Protein 5L8Z (pdb70)

Structure (mmCIF, N/CA/C/O backbone):
data_5L8Z
#
_entry.id   5L8Z
#
_cell.length_a   57.000
_cell.length_b   39.010
_cell.length_c   38.780
_cell.angle_alpha   90.000
_cell.angle_beta   108.360
_cell.angle_gamma   90.000
#
_symmetry.space_group_name_H-M   'C 1 2 1'
#
loop_
_entity.id
_entity.type
_entity.pdbx_description
1 polymer 'DNA-binding protein'
2 non-polymer 'SODIUM ION'
3 water water
#
loop_
_atom_site.group_PDB
_atom_site.id
_atom_site.type_symbol
_atom_site.label_atom_id
_atom_site.label_alt_id
_atom_site.label_comp_id
_atom_site.label_asym_id
_atom_site.label_entity_id
_atom_site.label_seq_id
_atom_site.pdbx_PDB_ins_code
_atom_site.Cartn_x
_atom_site.Cartn_y
_atom_site.Cartn_z
_atom_site.occupancy
_atom_site.B_iso_or_equiv
_atom_site.auth_seq_id
_atom_site.auth_comp_id
_atom_site.auth_asym_id
_atom_site.auth_atom_id
_atom_site.pdbx_PDB_model_num
ATOM 1 N N . GLY A 1 1 ? 15.300 1.876 8.664 1.00 21.99 -1 GLY A N 1
ATOM 2 C CA . GLY A 1 1 ? 15.434 0.488 8.114 1.00 16.08 -1 GLY A CA 1
ATOM 3 C C . GLY A 1 1 ? 14.600 0.386 6.875 1.00 13.70 -1 GLY A C 1
ATOM 4 O O . GLY A 1 1 ? 13.944 1.339 6.417 1.00 13.81 -1 GLY A O 1
ATOM 5 N N . HIS A 1 2 ? 14.694 -0.803 6.314 1.00 13.07 0 HIS A N 1
ATOM 6 C CA . HIS A 1 2 ? 14.071 -1.073 5.030 1.00 13.40 0 HIS A CA 1
ATOM 7 C C . HIS A 1 2 ? 13.546 -2.455 4.977 1.00 12.53 0 HIS A C 1
ATOM 8 O O . HIS A 1 2 ? 14.156 -3.418 5.494 1.00 15.01 0 HIS A O 1
ATOM 15 N N . MET A 1 3 ? 12.368 -2.632 4.333 1.00 11.18 1 MET A N 1
ATOM 16 C CA . MET A 1 3 ? 11.915 -3.938 4.039 1.00 10.17 1 MET A CA 1
ATOM 17 C C . MET A 1 3 ? 11.442 -3.933 2.616 1.00 11.26 1 MET A C 1
ATOM 18 O O . MET A 1 3 ? 10.676 -3.075 2.189 1.00 10.66 1 MET A O 1
ATOM 23 N N . SER A 1 4 ? 11.992 -4.828 1.795 1.00 10.57 2 SER A N 1
ATOM 24 C CA . SER A 1 4 ? 11.622 -4.937 0.400 1.00 10.66 2 SER A CA 1
ATOM 25 C C . SER A 1 4 ? 10.505 -5.977 0.180 1.00 11.80 2 SER A C 1
ATOM 26 O O . SER A 1 4 ? 10.149 -6.773 1.112 1.00 11.24 2 SER A O 1
ATOM 29 N N . LYS A 1 5 ? 9.983 -6.023 -1.056 1.00 11.78 3 LYS A N 1
ATOM 30 C CA . LYS A 1 5 ? 9.061 -7.054 -1.366 1.00 12.08 3 LYS A CA 1
ATOM 31 C C .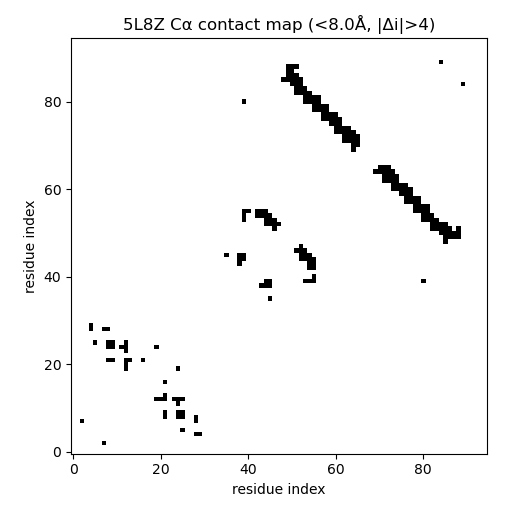 LYS A 1 5 ? 9.613 -8.448 -1.180 1.00 12.79 3 LYS A C 1
ATOM 32 O O . LYS A 1 5 ? 8.955 -9.325 -0.725 1.00 12.36 3 LYS A O 1
ATOM 38 N N . LYS A 1 6 ? 10.869 -8.614 -1.538 1.00 15.33 4 LYS A N 1
ATOM 39 C CA . LYS A 1 6 ? 11.486 -9.963 -1.415 1.00 15.42 4 LYS A CA 1
ATOM 40 C C . LYS A 1 6 ? 11.594 -10.322 0.032 1.00 13.95 4 LYS A C 1
ATOM 41 O O . LYS A 1 6 ? 11.369 -11.424 0.393 1.00 12.92 4 LYS A O 1
ATOM 47 N N . GLU A 1 7 ? 11.855 -9.348 0.863 1.00 11.73 5 GLU A N 1
ATOM 48 C CA . GLU A 1 7 ? 11.949 -9.599 2.267 1.00 12.01 5 GLU A CA 1
ATOM 49 C C . GLU A 1 7 ? 10.573 -9.914 2.858 1.00 11.63 5 GLU A C 1
ATOM 50 O O . GLU A 1 7 ? 10.450 -10.796 3.689 1.00 12.95 5 GLU A O 1
ATOM 56 N N . LEU A 1 8 ? 9.544 -9.210 2.389 1.00 11.71 6 LEU A N 1
ATOM 57 C CA . LEU A 1 8 ? 8.199 -9.529 2.780 1.00 10.88 6 LEU A CA 1
ATOM 58 C C . LEU A 1 8 ? 7.864 -10.942 2.361 1.00 11.62 6 LEU A C 1
ATOM 59 O O . LEU A 1 8 ? 7.292 -11.701 3.127 1.00 11.27 6 LEU A O 1
ATOM 64 N N . ALA A 1 9 ? 8.108 -11.286 1.100 1.00 10.78 7 ALA A N 1
ATOM 65 C CA . ALA A 1 9 ? 7.780 -12.599 0.648 1.00 12.25 7 ALA A CA 1
ATOM 66 C C . ALA A 1 9 ? 8.534 -13.679 1.464 1.00 12.06 7 ALA A C 1
ATOM 67 O O . ALA A 1 9 ? 7.967 -14.701 1.748 1.00 12.63 7 ALA A O 1
ATOM 69 N N . ALA A 1 10 ? 9.811 -13.361 1.774 1.00 12.10 8 ALA A N 1
ATOM 70 C CA . ALA A 1 10 ? 10.586 -14.306 2.601 1.00 12.68 8 ALA A CA 1
ATOM 71 C C . ALA A 1 10 ? 9.947 -14.464 3.957 1.00 11.78 8 ALA A C 1
ATOM 72 O O . ALA A 1 10 ? 9.938 -15.576 4.454 1.00 12.07 8 ALA A O 1
ATOM 74 N N . GLN A 1 11 ? 9.400 -13.414 4.547 1.00 11.87 9 GLN A N 1
ATOM 75 C CA . GLN A 1 11 ? 8.749 -13.568 5.823 1.00 13.14 9 GLN A CA 1
ATOM 76 C C . GLN A 1 11 ? 7.489 -14.384 5.733 1.00 11.26 9 GLN A C 1
ATOM 77 O O . GLN A 1 11 ? 7.218 -15.304 6.537 1.00 12.12 9 GLN A O 1
ATOM 83 N N . ILE A 1 12 ? 6.733 -14.170 4.679 1.00 10.93 10 ILE A N 1
ATOM 84 C CA . ILE A 1 12 ? 5.579 -15.007 4.423 1.00 10.78 10 ILE A CA 1
ATOM 85 C C . ILE A 1 12 ? 5.996 -16.484 4.325 1.00 11.13 10 ILE A C 1
ATOM 86 O O . ILE A 1 12 ? 5.408 -17.324 4.902 1.00 11.37 10 ILE A O 1
ATOM 91 N N . ALA A 1 13 ? 7.068 -16.733 3.565 1.00 11.46 11 ALA A N 1
ATOM 92 C CA . ALA A 1 13 ? 7.476 -18.100 3.349 1.00 11.70 11 ALA A CA 1
ATOM 93 C C . ALA A 1 13 ? 7.895 -18.667 4.689 1.00 12.56 11 ALA A C 1
ATOM 94 O O . ALA A 1 13 ? 7.552 -19.809 4.973 1.00 13.17 11 ALA A O 1
ATOM 96 N N . GLU A 1 14 ? 8.581 -17.882 5.499 1.00 11.57 12 GLU A N 1
ATOM 97 C CA . GLU A 1 14 ? 9.073 -18.416 6.777 1.00 12.03 12 GLU A CA 1
ATOM 98 C C . GLU A 1 14 ? 7.923 -18.680 7.753 1.00 12.13 12 GLU A C 1
ATOM 99 O O . GLU A 1 14 ? 7.982 -19.574 8.547 1.00 11.97 12 GLU A O 1
ATOM 105 N N . LYS A 1 15 ? 6.920 -17.848 7.734 1.00 11.49 13 LYS A N 1
ATOM 106 C CA . LYS A 1 15 ? 5.861 -17.969 8.686 1.00 12.44 13 LYS A CA 1
ATOM 107 C C . LYS A 1 15 ? 4.718 -18.798 8.231 1.00 11.50 13 LYS A C 1
ATOM 108 O O . LYS A 1 15 ? 3.798 -19.068 9.000 1.00 12.58 13 LYS A O 1
ATOM 114 N N . PHE A 1 16 ? 4.720 -19.231 6.974 1.00 10.98 14 PHE A N 1
ATOM 115 C CA . PHE A 1 16 ? 3.656 -20.058 6.500 1.00 11.74 14 PHE A CA 1
ATOM 116 C C . PHE A 1 16 ? 4.250 -21.225 5.745 1.00 11.41 14 PHE A C 1
ATOM 117 O O . PHE A 1 16 ? 3.729 -21.609 4.692 1.00 11.23 14 PHE A O 1
ATOM 125 N N . THR A 1 17 ? 5.291 -21.827 6.301 1.00 11.44 15 THR A N 1
ATOM 126 C CA . THR A 1 17 ? 5.911 -22.935 5.590 1.00 11.18 15 THR A CA 1
ATOM 127 C C . THR A 1 17 ? 4.964 -24.107 5.505 1.00 10.86 15 THR A C 1
ATOM 128 O O . THR A 1 17 ? 5.112 -24.898 4.557 1.00 13.19 15 THR A O 1
ATOM 132 N N . ASP A 1 18 ? 3.921 -24.208 6.327 1.00 10.95 16 ASP A N 1
ATOM 133 C CA . ASP A 1 18 ? 2.989 -25.309 6.195 1.00 12.26 16 ASP A CA 1
ATOM 134 C C . ASP A 1 18 ? 2.072 -25.053 5.009 1.00 12.40 16 ASP A C 1
ATOM 135 O O . ASP A 1 18 ? 1.417 -25.957 4.554 1.00 14.69 16 ASP A O 1
ATOM 140 N N . VAL A 1 19 ? 2.003 -23.800 4.559 1.00 12.00 17 VAL A N 1
ATOM 141 C CA . VAL A 1 19 ? 1.041 -23.436 3.527 1.00 13.64 17 VAL A CA 1
ATOM 142 C C . VAL A 1 19 ? 1.725 -23.427 2.206 1.00 13.09 17 VAL A C 1
ATOM 143 O O . VAL A 1 19 ? 1.127 -23.984 1.254 1.00 14.04 17 VAL A O 1
ATOM 147 N N . LEU A 1 20 ? 2.894 -22.841 2.060 1.00 12.60 18 LEU A N 1
ATOM 148 C CA . LEU A 1 20 ? 3.432 -22.653 0.758 1.00 12.60 18 LEU A CA 1
ATOM 149 C C . LEU A 1 20 ? 4.895 -22.546 0.751 1.00 12.98 18 LEU A C 1
ATOM 150 O O . LEU A 1 20 ? 5.555 -22.304 1.793 1.00 14.61 18 LEU A O 1
ATOM 155 N N . SER A 1 21 ? 5.506 -22.820 -0.380 1.00 12.96 19 SER A N 1
ATOM 156 C CA . SER A 1 21 ? 6.913 -22.721 -0.562 1.00 11.93 19 SER A CA 1
ATOM 157 C C . SER A 1 21 ? 7.429 -21.308 -0.715 1.00 13.06 19 SER A C 1
ATOM 158 O O . SER A 1 21 ? 6.642 -20.366 -0.873 1.00 13.18 19 SER A O 1
ATOM 161 N N . LYS A 1 22 ? 8.708 -21.130 -0.686 1.00 11.53 20 LYS A N 1
ATOM 162 C CA . LYS A 1 22 ? 9.331 -19.836 -0.892 1.00 11.89 20 LYS A CA 1
ATOM 163 C C . LYS A 1 22 ? 8.987 -19.311 -2.270 1.00 11.01 20 LYS A C 1
ATOM 164 O O . LYS A 1 22 ? 8.728 -18.112 -2.453 1.00 11.96 20 LYS A O 1
ATOM 174 N N . THR A 1 23 ? 8.966 -20.189 -3.247 1.00 11.55 21 THR A N 1
ATOM 175 C CA . THR A 1 23 ? 8.611 -19.755 -4.581 1.00 12.01 21 THR A CA 1
ATOM 176 C C . THR A 1 23 ? 7.157 -19.302 -4.647 1.00 11.89 21 THR A C 1
ATOM 177 O O . THR A 1 23 ? 6.873 -18.239 -5.197 1.00 12.99 21 THR A O 1
ATOM 181 N N . HIS A 1 24 ? 6.259 -20.023 -4.047 1.00 11.66 22 HIS A N 1
ATOM 182 C CA . HIS A 1 24 ? 4.922 -19.599 -4.063 1.00 11.67 22 HIS A CA 1
ATOM 183 C C . HIS A 1 24 ? 4.697 -18.372 -3.221 1.00 11.74 22 HIS A C 1
ATOM 184 O O . HIS A 1 24 ? 3.840 -17.585 -3.567 1.00 12.37 22 HIS A O 1
ATOM 191 N N . ALA A 1 25 ? 5.426 -18.236 -2.147 1.00 12.19 23 ALA A N 1
ATOM 192 C CA . ALA A 1 25 ? 5.272 -17.024 -1.353 1.00 11.64 23 ALA A CA 1
ATOM 193 C C . ALA A 1 25 ? 5.665 -15.832 -2.165 1.00 12.49 23 ALA A C 1
ATOM 194 O O . ALA A 1 25 ? 4.964 -14.823 -2.113 1.00 11.94 23 ALA A O 1
ATOM 196 N N . GLU A 1 26 ? 6.727 -15.937 -2.950 1.00 13.52 24 GLU A N 1
ATOM 197 C CA . GLU A 1 26 ? 7.060 -14.819 -3.790 1.00 14.60 24 GLU A CA 1
ATOM 198 C C . GLU A 1 26 ? 6.014 -14.602 -4.840 1.00 11.98 24 GLU A C 1
ATOM 199 O O . GLU A 1 26 ? 5.691 -13.495 -5.095 1.00 11.92 24 GLU A O 1
ATOM 209 N N . GLU A 1 27 ? 5.514 -15.647 -5.458 1.00 11.70 25 GLU A N 1
ATOM 210 C CA . GLU A 1 27 ? 4.461 -15.484 -6.464 1.00 12.38 25 GLU A CA 1
ATOM 211 C C . GLU A 1 27 ? 3.256 -14.840 -5.882 1.00 12.03 25 GLU A C 1
ATOM 212 O O . GLU A 1 27 ? 2.664 -13.928 -6.450 1.00 13.19 25 GLU A O 1
ATOM 222 N N . ILE A 1 28 ? 2.833 -15.233 -4.720 1.00 11.11 26 ILE A N 1
ATOM 223 C CA . ILE A 1 28 ? 1.647 -14.696 -4.175 1.00 10.74 26 ILE A CA 1
ATOM 224 C C . ILE A 1 28 ? 1.881 -13.291 -3.745 1.00 11.94 26 ILE A C 1
ATOM 225 O O . ILE A 1 28 ? 0.987 -12.428 -3.917 1.00 11.85 26 ILE A O 1
ATOM 230 N N . THR A 1 29 ? 3.031 -12.989 -3.151 1.00 11.37 27 THR A N 1
ATOM 231 C CA . THR A 1 29 ? 3.301 -11.616 -2.770 1.00 11.30 27 THR A CA 1
ATOM 232 C C . THR A 1 29 ? 3.270 -10.749 -4.003 1.00 11.31 27 THR A C 1
ATOM 233 O O . THR A 1 29 ? 2.697 -9.654 -3.958 1.00 11.98 27 THR A O 1
ATOM 237 N N . ASN A 1 30 ? 3.864 -11.199 -5.098 1.00 11.00 28 ASN A N 1
ATOM 238 C CA . ASN A 1 30 ? 3.816 -10.392 -6.318 1.00 12.50 28 ASN A CA 1
ATOM 239 C C . ASN A 1 30 ? 2.385 -10.264 -6.755 1.00 12.25 28 ASN A C 1
ATOM 240 O O . ASN A 1 30 ? 1.948 -9.172 -7.177 1.00 12.65 28 ASN A O 1
ATOM 245 N N . PHE A 1 31 ? 1.588 -11.317 -6.593 1.00 10.98 29 PHE A N 1
ATOM 246 C CA . PHE A 1 31 ? 0.205 -11.223 -7.054 1.00 10.65 29 PHE A CA 1
ATOM 247 C C . PHE A 1 31 ? -0.579 -10.238 -6.211 1.00 10.97 29 PHE A C 1
ATOM 248 O O . PHE A 1 31 ? -1.401 -9.517 -6.770 1.00 10.16 29 PHE A O 1
ATOM 256 N N . VAL A 1 32 ? -0.352 -10.154 -4.917 1.00 10.17 30 VAL A N 1
ATOM 257 C CA . VAL A 1 32 ? -1.036 -9.204 -4.108 1.00 9.72 30 VAL A CA 1
ATOM 258 C C . VAL A 1 32 ? -0.942 -7.818 -4.724 1.00 10.86 30 VAL A C 1
ATOM 259 O O . VAL A 1 32 ? -1.956 -7.154 -4.942 1.00 10.69 30 VAL A O 1
ATOM 263 N N . PHE A 1 33 ? 0.279 -7.402 -5.046 1.00 8.45 31 PHE A N 1
ATOM 264 C CA . PHE A 1 33 ? 0.461 -6.035 -5.474 1.00 10.25 31 PHE A CA 1
ATOM 265 C C . PHE A 1 33 ? 0.076 -5.888 -6.916 1.00 10.07 31 PHE A C 1
ATOM 266 O O . PHE A 1 33 ? -0.478 -4.872 -7.282 1.00 9.74 31 PHE A O 1
ATOM 274 N N . ASP A 1 34 ? 0.234 -6.942 -7.697 1.00 9.04 32 ASP A N 1
ATOM 275 C CA . ASP A 1 34 ? -0.215 -6.836 -9.069 1.00 9.91 32 ASP A CA 1
ATOM 276 C C . ASP A 1 34 ? -1.695 -6.706 -9.085 1.00 9.68 32 ASP A C 1
ATOM 277 O O . ASP A 1 34 ? -2.222 -5.995 -9.911 1.00 9.42 32 ASP A O 1
ATOM 285 N N . HIS A 1 35 ? -2.399 -7.428 -8.227 1.00 9.96 33 HIS A N 1
ATOM 286 C CA . HIS A 1 35 ? -3.794 -7.403 -8.265 1.00 9.90 33 HIS A CA 1
ATOM 287 C C . HIS A 1 35 ? -4.315 -6.051 -7.759 1.00 9.98 33 HIS A C 1
ATOM 288 O O . HIS A 1 35 ? -5.249 -5.539 -8.295 1.00 10.28 33 HIS A O 1
ATOM 295 N N . ILE A 1 36 ? -3.677 -5.490 -6.754 1.00 9.75 34 ILE A N 1
ATOM 296 C CA . ILE A 1 36 ? -4.014 -4.186 -6.283 1.00 9.46 34 ILE A CA 1
ATOM 297 C C . ILE A 1 36 ? -3.778 -3.169 -7.413 1.00 8.89 34 ILE A C 1
ATOM 298 O O . ILE A 1 36 ? -4.622 -2.368 -7.699 1.00 9.77 34 ILE A O 1
ATOM 303 N N . LYS A 1 37 ? -2.637 -3.242 -8.093 1.00 9.07 35 LYS A N 1
ATOM 304 C CA . LYS A 1 37 ? -2.459 -2.397 -9.220 1.00 9.43 35 LYS A CA 1
ATOM 305 C C . LYS A 1 37 ? -3.524 -2.609 -10.255 1.00 9.34 35 LYS A C 1
ATOM 306 O O . LYS A 1 37 ? -3.983 -1.603 -10.803 1.00 10.92 35 LYS A O 1
ATOM 314 N N . LYS A 1 38 ? -3.861 -3.834 -10.573 1.00 9.88 36 LYS A N 1
ATOM 315 C CA . LYS A 1 38 ? -4.894 -4.043 -11.598 1.00 11.05 36 LYS A CA 1
ATOM 316 C C . LYS A 1 38 ? -6.160 -3.374 -11.161 1.00 10.15 36 LYS A C 1
ATOM 317 O O . LYS A 1 38 ? -6.836 -2.725 -11.999 1.00 11.25 36 LYS A O 1
ATOM 327 N N . ALA A 1 39 ? -6.542 -3.496 -9.922 1.00 10.21 37 ALA A N 1
ATOM 328 C CA . ALA A 1 39 ? -7.728 -2.832 -9.442 1.00 10.48 37 ALA A CA 1
ATOM 329 C C . ALA A 1 39 ? -7.649 -1.331 -9.542 1.00 11.10 37 ALA A C 1
ATOM 330 O O . ALA A 1 39 ? -8.611 -0.737 -10.031 1.00 9.94 37 ALA A O 1
ATOM 332 N N . LEU A 1 40 ? -6.505 -0.709 -9.219 1.00 9.37 38 LEU A N 1
ATOM 333 C CA . LEU A 1 40 ? -6.406 0.730 -9.397 1.00 9.76 38 LEU A CA 1
ATOM 334 C C . LEU A 1 40 ? -6.470 1.109 -10.829 1.00 10.57 38 LEU A C 1
ATOM 335 O O . LEU A 1 40 ? -7.128 2.084 -11.183 1.00 11.57 38 LEU A O 1
ATOM 340 N N . VAL A 1 41 ? -5.837 0.322 -11.686 1.00 10.20 39 VAL A N 1
ATOM 341 C CA . VAL A 1 41 ? -5.875 0.605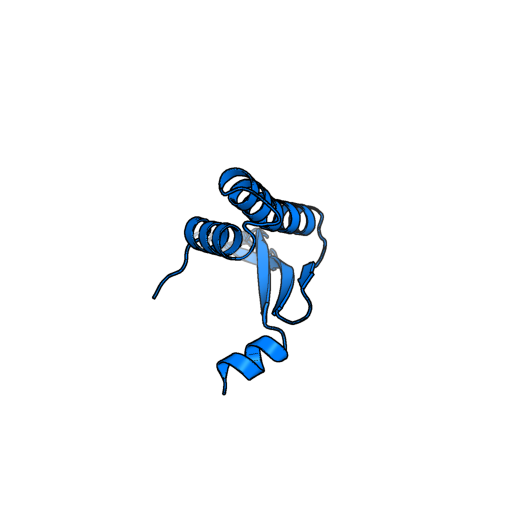 -13.123 1.00 12.34 39 VAL A CA 1
ATOM 342 C C . VAL A 1 41 ? -7.292 0.519 -13.620 1.00 12.85 39 VAL A C 1
ATOM 343 O O . VAL A 1 41 ? -7.694 1.257 -14.527 1.00 13.89 39 VAL A O 1
ATOM 347 N N . ALA A 1 42 ? -8.092 -0.363 -13.053 1.00 11.05 40 ALA A N 1
ATOM 348 C CA . ALA A 1 42 ? -9.494 -0.467 -13.391 1.00 11.61 40 ALA A CA 1
ATOM 349 C C . ALA A 1 42 ? -10.352 0.594 -12.786 1.00 12.78 40 ALA A C 1
ATOM 350 O O . ALA A 1 42 ? -11.579 0.541 -12.908 1.00 14.82 40 ALA A O 1
ATOM 352 N N . GLY A 1 43 ? -9.733 1.486 -12.034 1.00 11.64 41 GLY A N 1
ATOM 353 C CA . GLY A 1 43 ? -10.434 2.640 -11.416 1.00 12.99 41 GLY A CA 1
ATOM 354 C C . GLY A 1 43 ? -11.028 2.325 -10.092 1.00 14.91 41 GLY A C 1
ATOM 355 O O . GLY A 1 43 ? -11.823 3.140 -9.555 1.00 17.03 41 GLY A O 1
ATOM 356 N N . LYS A 1 44 ? -10.691 1.164 -9.511 1.00 11.86 42 LYS A N 1
ATOM 357 C CA . LYS A 1 44 ? -11.267 0.839 -8.229 1.00 10.76 42 LYS A CA 1
ATOM 358 C C . LYS A 1 44 ? -10.493 1.430 -7.079 1.00 10.72 42 LYS A C 1
ATOM 359 O O . LYS A 1 44 ? -9.290 1.538 -7.163 1.00 13.67 42 LYS A O 1
ATOM 365 N N . GLU A 1 45 ? -11.154 1.781 -6.007 1.00 10.00 43 GLU A N 1
ATOM 366 C CA . GLU A 1 45 ? -10.474 2.089 -4.792 1.00 11.52 43 GLU A CA 1
ATOM 367 C C . GLU A 1 45 ? -10.207 0.744 -4.120 1.00 10.70 43 GLU A C 1
ATOM 368 O O . GLU A 1 45 ? -11.083 -0.140 -4.041 1.00 11.17 43 GLU A O 1
ATOM 378 N N . VAL A 1 46 ? -9.032 0.602 -3.558 1.00 9.39 44 VAL A N 1
ATOM 379 C CA . VAL A 1 46 ? -8.709 -0.627 -2.904 1.00 9.14 44 VAL A CA 1
ATOM 380 C C . VAL A 1 46 ? -8.637 -0.351 -1.429 1.00 10.64 44 VAL A C 1
ATOM 381 O O . VAL A 1 46 ? -7.818 0.415 -0.975 1.00 10.64 44 VAL A O 1
ATOM 385 N N . SER A 1 47 ? -9.510 -0.972 -0.665 1.00 9.24 45 SER A N 1
ATOM 386 C CA . SER A 1 47 ? -9.549 -0.744 0.760 1.00 11.53 45 SER A CA 1
ATOM 387 C C . SER A 1 47 ? -9.050 -1.955 1.429 1.00 11.42 45 SER A C 1
ATOM 388 O O . SER A 1 47 ? -9.489 -3.080 1.140 1.00 14.10 45 SER A O 1
ATOM 391 N N . ILE A 1 48 ? -8.069 -1.787 2.303 1.00 10.37 46 ILE A N 1
ATOM 392 C CA . ILE A 1 48 ? -7.514 -2.902 2.989 1.00 11.26 46 ILE A CA 1
ATOM 393 C C . ILE A 1 48 ? -7.741 -2.644 4.477 1.00 12.85 46 ILE A C 1
ATOM 394 O O . ILE A 1 48 ? -7.086 -1.779 5.103 1.00 11.79 46 ILE A O 1
ATOM 399 N N . ALA A 1 49 ? -8.715 -3.400 4.986 1.00 12.53 47 ALA A N 1
ATOM 400 C CA . ALA A 1 49 ? -9.080 -3.191 6.408 1.00 13.66 47 ALA A CA 1
ATOM 401 C C . ALA A 1 49 ? -7.862 -3.349 7.300 1.00 13.73 47 ALA A C 1
ATOM 402 O O . ALA A 1 49 ? -7.081 -4.279 7.150 1.00 15.06 47 ALA A O 1
ATOM 404 N N . GLY A 1 50 ? -7.749 -2.427 8.203 1.00 13.80 48 GLY A N 1
ATOM 405 C CA . GLY A 1 50 ? -6.657 -2.424 9.163 1.00 13.97 48 GLY A CA 1
ATOM 406 C C . GLY A 1 50 ? -5.411 -1.794 8.653 1.00 15.17 48 GLY A C 1
ATOM 407 O O . GLY A 1 50 ? -4.475 -1.560 9.376 1.00 16.61 48 GLY A O 1
ATOM 408 N N . PHE A 1 51 ? -5.439 -1.437 7.387 1.00 12.10 49 PHE A N 1
ATOM 409 C CA . PHE A 1 51 ? -4.205 -0.949 6.761 1.00 10.99 49 PHE A CA 1
ATOM 410 C C . PHE A 1 51 ? -4.424 0.432 6.186 1.00 10.36 49 PHE A C 1
ATOM 411 O O . PHE A 1 51 ? -3.893 1.439 6.620 1.00 12.06 49 PHE A O 1
ATOM 419 N N . GLY A 1 52 ? -5.260 0.488 5.145 1.00 10.13 50 GLY A N 1
ATOM 420 C CA . GLY A 1 52 ? -5.625 1.746 4.568 1.00 10.78 50 GLY A CA 1
ATOM 421 C C . GLY A 1 52 ? -6.228 1.552 3.212 1.00 8.78 50 GLY A C 1
ATOM 422 O O . GLY A 1 52 ? -6.529 0.457 2.830 1.00 11.16 50 GLY A O 1
ATOM 423 N N . LYS A 1 53 ? -6.336 2.653 2.495 1.00 8.91 51 LYS A N 1
ATOM 424 C CA . LYS A 1 53 ? -7.026 2.654 1.226 1.00 9.87 51 LYS A CA 1
ATOM 425 C C . LYS A 1 53 ? -6.141 3.228 0.153 1.00 9.71 51 LYS A C 1
ATOM 426 O O . LYS A 1 53 ? -5.502 4.246 0.363 1.00 10.56 51 LYS A O 1
ATOM 432 N N . PHE A 1 54 ? -6.228 2.6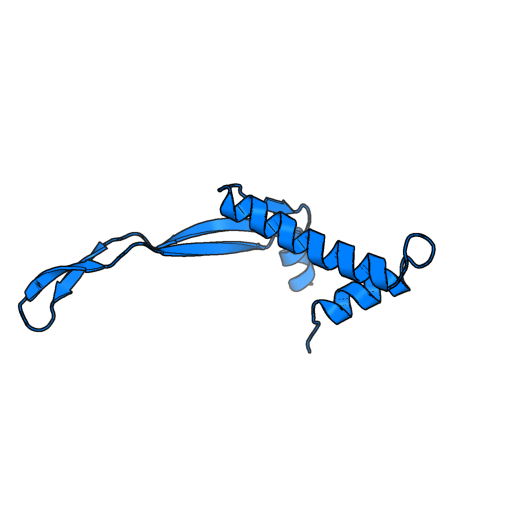58 -1.024 1.00 9.63 52 PHE A N 1
ATOM 433 C CA . PHE A 1 54 ? -5.566 3.208 -2.213 1.00 9.62 52 PHE A CA 1
ATOM 434 C C . PHE A 1 54 ? -6.620 3.667 -3.140 1.00 10.53 52 PHE A C 1
ATOM 435 O O . PHE A 1 54 ? -7.559 3.003 -3.415 1.00 10.63 52 PHE A O 1
ATOM 443 N N . ALA A 1 55 ? -6.401 4.817 -3.713 1.00 12.27 53 ALA A N 1
ATOM 444 C CA . ALA A 1 55 ? -7.304 5.383 -4.729 1.00 13.41 53 ALA A CA 1
ATOM 445 C C . ALA A 1 55 ? -6.442 6.002 -5.812 1.00 13.08 53 ALA A C 1
ATOM 446 O O . ALA A 1 55 ? -5.432 6.629 -5.535 1.00 13.19 53 ALA A O 1
ATOM 448 N N . VAL A 1 56 ? -6.980 5.915 -7.013 1.00 12.11 54 VAL A N 1
ATOM 449 C CA . VAL A 1 56 ? -6.404 6.636 -8.118 1.00 13.29 54 VAL A CA 1
ATOM 450 C C . VAL A 1 56 ? -6.819 8.071 -7.971 1.00 13.74 54 VAL A C 1
ATOM 451 O O . VAL A 1 56 ? -7.927 8.382 -7.672 1.00 16.20 54 VAL A O 1
ATOM 455 N N . THR A 1 57 ? -5.816 8.909 -8.221 1.00 14.09 55 THR A N 1
ATOM 456 C CA . THR A 1 57 ? -5.962 10.326 -8.134 1.00 15.34 55 THR A CA 1
ATOM 457 C C . THR A 1 57 ? -5.605 10.827 -9.517 1.00 14.52 55 THR A C 1
ATOM 458 O O . THR A 1 57 ? -4.951 10.117 -10.339 1.00 16.88 55 THR A O 1
ATOM 462 N N . GLU A 1 58 ? -6.141 12.000 -9.820 1.00 16.20 56 GLU A N 1
ATOM 463 C CA . GLU A 1 58 ? -5.741 12.630 -11.093 1.00 15.78 56 GLU A CA 1
ATOM 464 C C . GLU A 1 58 ? -5.381 14.063 -10.784 1.00 14.64 56 GLU A C 1
ATOM 465 O O . GLU A 1 58 ? -6.182 14.786 -10.270 1.00 19.40 56 GLU A O 1
ATOM 471 N N . ARG A 1 59 ? -4.143 14.429 -11.121 1.00 14.61 57 ARG A N 1
ATOM 472 C CA . ARG A 1 59 ? -3.736 15.829 -11.130 1.00 13.79 57 ARG A CA 1
ATOM 473 C C . ARG A 1 59 ? -4.530 16.423 -12.278 1.00 13.51 57 ARG A C 1
ATOM 474 O O . ARG A 1 59 ? -4.394 15.979 -13.416 1.00 14.29 57 ARG A O 1
ATOM 482 N N . ALA A 1 60 ? -5.406 17.363 -11.953 1.00 12.98 58 ALA A N 1
ATOM 483 C CA . ALA A 1 60 ? -6.305 17.874 -12.954 1.00 11.91 58 ALA A CA 1
ATOM 484 C C . ALA A 1 60 ? -5.522 18.644 -13.972 1.00 12.82 58 ALA A C 1
ATOM 485 O O . ALA A 1 60 ? -4.537 19.269 -13.676 1.00 13.06 58 ALA A O 1
ATOM 487 N N . ALA A 1 61 ? -6.020 18.611 -15.197 1.00 12.64 59 ALA A N 1
ATOM 488 C CA . ALA A 1 61 ? -5.517 19.552 -16.180 1.00 12.68 59 ALA A CA 1
ATOM 489 C C . ALA A 1 61 ? -5.797 20.920 -15.705 1.00 14.68 59 ALA A C 1
ATOM 490 O O . ALA A 1 61 ? -6.745 21.141 -14.983 1.00 14.42 59 ALA A O 1
ATOM 492 N N . ARG A 1 62 ? -4.983 21.895 -16.111 1.00 16.80 60 ARG A N 1
ATOM 493 C CA . ARG A 1 62 ? -5.356 23.264 -15.796 1.00 18.27 60 ARG A CA 1
ATOM 494 C C . ARG A 1 62 ? -4.645 24.167 -16.735 1.00 21.12 60 ARG A C 1
ATOM 495 O O . ARG A 1 62 ? -3.632 23.755 -17.326 1.00 22.65 60 ARG A O 1
ATOM 507 N N . ASP A 1 63 ? -5.197 25.364 -16.815 1.00 25.20 61 ASP A N 1
ATOM 508 C CA . ASP A 1 63 ? -4.574 26.446 -17.613 1.00 27.78 61 ASP A CA 1
ATOM 509 C C . ASP A 1 63 ? -3.224 26.828 -17.052 1.00 27.45 61 ASP A C 1
ATOM 510 O O . ASP A 1 63 ? -3.089 27.116 -15.864 1.00 28.55 61 ASP A O 1
ATOM 515 N N . GLY A 1 64 ? -2.225 26.843 -17.942 1.00 28.19 62 GLY A N 1
ATOM 516 C CA . GLY A 1 64 ? -0.933 27.494 -17.698 1.00 34.26 62 GLY A CA 1
ATOM 517 C C . GLY A 1 64 ? -0.771 28.591 -18.747 1.00 33.61 62 GLY A C 1
ATOM 518 O O . GLY A 1 64 ? -1.707 28.952 -19.498 1.00 32.24 62 GLY A O 1
ATOM 519 N N . ARG A 1 65 ? 0.431 29.122 -18.790 1.00 35.31 63 ARG A N 1
ATOM 520 C CA . ARG A 1 65 ? 0.790 30.068 -19.825 1.00 33.53 63 ARG A CA 1
ATOM 521 C C . ARG A 1 65 ? 2.056 29.564 -20.407 1.00 31.97 63 ARG A C 1
ATOM 522 O O . ARG A 1 65 ? 2.960 29.124 -19.671 1.00 36.04 63 ARG A O 1
ATOM 524 N N . ASN A 1 66 ? 2.139 29.612 -21.734 1.00 34.09 64 ASN A N 1
ATOM 525 C CA . ASN A 1 66 ? 3.467 29.671 -22.353 1.00 39.32 64 ASN A CA 1
ATOM 526 C C . ASN A 1 66 ? 4.217 30.918 -21.857 1.00 38.10 64 ASN A C 1
ATOM 527 O O . ASN A 1 66 ? 3.640 32.014 -21.788 1.00 33.68 64 ASN A O 1
ATOM 532 N N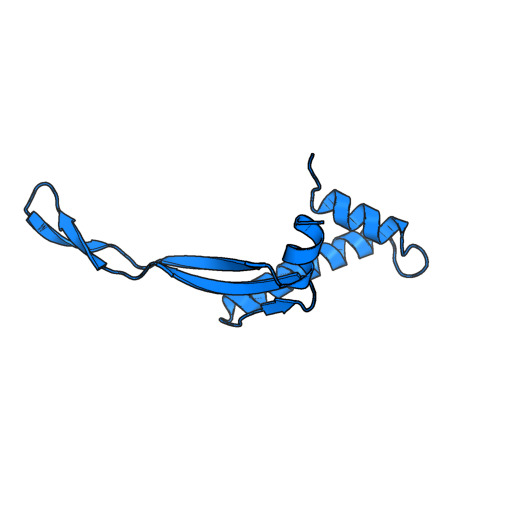 . PRO A 1 67 ? 5.333 30.702 -21.123 0.00 48.75 65 PRO A N 1
ATOM 533 C CA . PRO A 1 67 ? 6.050 31.779 -20.450 0.00 51.86 65 PRO A CA 1
ATOM 534 C C . PRO A 1 67 ? 6.684 32.837 -21.307 0.00 53.53 65 PRO A C 1
ATOM 535 O O . PRO A 1 67 ? 6.900 33.981 -20.906 0.00 60.59 65 PRO A O 1
ATOM 539 N N . SER A 1 68 ? 6.966 32.438 -22.543 0.00 49.87 66 SER A N 1
ATOM 540 C CA . SER A 1 68 ? 7.428 33.203 -23.369 1.00 37.11 66 SER A CA 1
ATOM 541 C C . SER A 1 68 ? 6.447 34.009 -24.238 1.00 39.13 66 SER A C 1
ATOM 542 O O . SER A 1 68 ? 6.707 35.148 -24.647 1.00 36.00 66 SER A O 1
ATOM 544 N N . THR A 1 69 ? 5.292 33.415 -24.499 1.00 42.10 67 THR A N 1
ATOM 545 C CA . THR A 1 69 ? 4.397 33.971 -25.487 1.00 39.05 67 THR A CA 1
ATOM 546 C C . THR A 1 69 ? 3.136 34.513 -24.820 1.00 45.08 67 THR A C 1
ATOM 547 O O . THR A 1 69 ? 2.386 35.278 -25.444 1.00 48.78 67 THR A O 1
ATOM 551 N N . GLY A 1 70 ? 2.919 34.121 -23.563 1.00 42.72 68 GLY A N 1
ATOM 552 C CA . GLY A 1 70 ? 1.676 34.405 -22.841 1.00 43.43 68 GLY A CA 1
ATOM 553 C C . GLY A 1 70 ? 0.459 33.821 -23.557 1.00 44.07 68 GLY A C 1
ATOM 554 O O . GLY A 1 70 ? -0.673 34.257 -23.328 1.00 46.26 68 GLY A O 1
ATOM 555 N N . GLU A 1 71 ? 0.698 32.869 -24.461 1.00 38.20 69 GLU A N 1
ATOM 556 C CA . GLU A 1 71 ? -0.378 32.041 -24.981 1.00 39.34 69 GLU A CA 1
ATOM 557 C C . GLU A 1 71 ? -0.819 31.085 -23.855 1.00 35.62 69 GLU A C 1
ATOM 558 O O . GLU A 1 71 ? -0.014 30.583 -23.051 1.00 36.48 69 GLU A O 1
ATOM 564 N N . THR A 1 72 ? -2.131 30.946 -23.771 1.00 39.21 70 THR A N 1
ATOM 565 C CA . THR A 1 72 ? -2.803 29.948 -22.954 1.00 34.96 70 THR A CA 1
ATOM 566 C C . THR A 1 72 ? -2.379 28.552 -23.460 1.00 33.96 70 THR A C 1
ATOM 567 O O . THR A 1 72 ? -2.367 28.275 -24.700 1.00 32.94 70 THR A O 1
ATOM 569 N N . ILE A 1 73 ? -1.981 27.735 -22.485 1.00 30.10 71 ILE A N 1
ATOM 570 C CA . ILE A 1 73 ? -1.598 26.326 -22.660 1.00 26.44 71 ILE A CA 1
ATOM 571 C C A ILE A 1 73 ? -2.640 25.557 -21.833 0.50 25.76 71 ILE A C 1
ATOM 572 C C B ILE A 1 73 ? -2.270 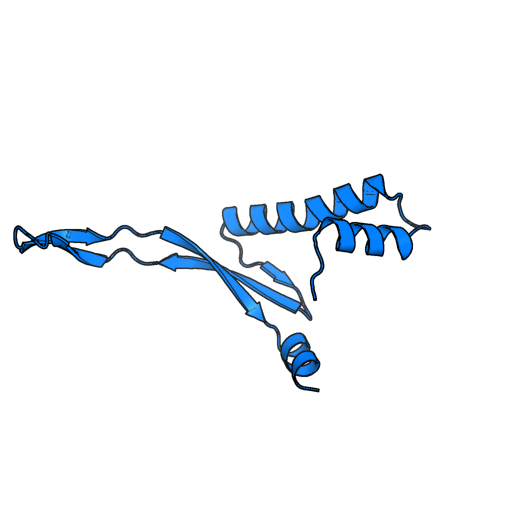25.488 -21.584 0.50 25.45 71 ILE A C 1
ATOM 573 O O A ILE A 1 73 ? -3.529 26.163 -21.228 0.50 24.21 71 ILE A O 1
ATOM 574 O O B ILE A 1 73 ? -2.440 25.950 -20.461 0.50 20.26 71 ILE A O 1
ATOM 576 N N . LYS A 1 74 ? -2.577 24.233 -21.915 1.00 22.26 72 LYS A N 1
ATOM 577 C CA . LYS A 1 74 ? -3.185 23.344 -20.949 1.00 21.79 72 LYS A CA 1
ATOM 578 C C . LYS A 1 74 ? -2.057 22.568 -20.326 1.00 24.97 72 LYS A C 1
ATOM 579 O O . LYS A 1 74 ? -1.181 22.005 -21.017 1.00 28.35 72 LYS A O 1
ATOM 589 N N . ILE A 1 75 ? -1.997 22.585 -18.996 1.00 20.83 73 ILE A N 1
ATOM 590 C CA . ILE A 1 75 ? -1.102 21.684 -18.303 1.00 23.00 73 ILE A CA 1
ATOM 591 C C . ILE A 1 75 ? -1.854 20.358 -18.165 1.00 19.46 73 ILE A C 1
ATOM 592 O O . ILE A 1 75 ? -3.054 20.342 -17.770 1.00 16.62 73 ILE A O 1
ATOM 597 N N . PRO A 1 76 ? -1.244 19.253 -18.601 1.00 21.03 74 PRO A N 1
ATOM 598 C CA . PRO A 1 76 ? -2.024 18.053 -18.804 1.00 18.80 74 PRO A CA 1
ATOM 599 C C . PRO A 1 76 ? -2.390 17.384 -17.451 1.00 16.87 74 PRO A C 1
ATOM 600 O O . PRO A 1 76 ? -1.709 17.548 -16.456 1.00 18.35 74 PRO A O 1
ATOM 604 N N . ALA A 1 77 ? -3.481 16.648 -17.508 1.00 15.94 75 ALA A N 1
ATOM 605 C CA . ALA A 1 77 ? -3.886 15.824 -16.374 1.00 17.20 75 ALA A CA 1
ATOM 606 C C . ALA A 1 77 ? -2.950 14.624 -16.293 1.00 19.40 75 ALA A C 1
ATOM 607 O O . ALA A 1 77 ? -2.356 14.174 -17.286 1.00 19.92 75 ALA A O 1
ATOM 609 N N . SER A 1 78 ? -2.762 14.073 -15.088 1.00 18.39 76 SER A N 1
ATOM 610 C CA . SER A 1 78 ? -2.022 12.828 -14.984 1.00 20.25 76 SER A CA 1
ATOM 611 C C . SER A 1 78 ? -2.599 12.126 -13.767 1.00 20.03 76 SER A C 1
ATOM 612 O O . SER A 1 78 ? -3.212 12.793 -12.879 1.00 21.24 76 SER A O 1
ATOM 615 N N . LYS A 1 79 ? -2.488 10.810 -13.784 1.00 17.18 77 LYS A N 1
ATOM 616 C CA . LYS A 1 79 ? -3.037 9.997 -12.737 1.00 18.18 77 LYS A CA 1
ATOM 617 C C . LYS A 1 79 ? -1.910 9.494 -11.864 1.00 15.91 77 LYS A C 1
ATOM 618 O O . LYS A 1 79 ? -0.766 9.266 -12.275 1.00 16.07 77 LYS A O 1
ATOM 624 N N . SER A 1 80 ? -2.288 9.299 -10.621 1.00 16.96 78 SER A N 1
ATOM 625 C CA . SER A 1 80 ? -1.353 8.633 -9.701 1.00 18.32 78 SER A CA 1
ATOM 626 C C . SER A 1 80 ? -2.234 7.805 -8.785 1.00 15.65 78 SER A C 1
ATOM 627 O O . SER A 1 80 ? -3.364 7.528 -9.120 1.00 17.92 78 SER A O 1
ATOM 630 N N . ALA A 1 81 ? -1.660 7.276 -7.734 1.00 14.11 79 ALA A N 1
ATOM 631 C CA . ALA A 1 81 ? -2.433 6.529 -6.764 1.00 14.46 79 ALA A CA 1
ATOM 632 C C . ALA A 1 81 ? -2.031 7.073 -5.401 1.00 15.16 79 ALA A C 1
ATOM 633 O O . ALA A 1 81 ? -0.871 7.418 -5.161 1.00 15.70 79 ALA A O 1
ATOM 635 N N . LYS A 1 82 ? -3.011 7.209 -4.537 1.00 13.30 80 LYS A N 1
ATOM 636 C CA . LYS A 1 82 ? -2.755 7.787 -3.225 1.00 13.49 80 LYS A CA 1
ATOM 637 C C . LYS A 1 82 ? -3.174 6.750 -2.193 1.00 13.49 80 LYS A C 1
ATOM 638 O O . LYS A 1 82 ? -4.163 5.990 -2.392 1.00 17.73 80 LYS A O 1
ATOM 644 N N . PHE A 1 83 ? -2.470 6.690 -1.109 1.00 11.80 81 PHE A N 1
ATOM 645 C CA . PHE A 1 83 ? -2.839 5.826 -0.029 1.00 11.47 81 PHE A CA 1
ATOM 646 C C . PHE A 1 83 ? -3.228 6.702 1.138 1.00 12.15 81 PHE A C 1
ATOM 647 O O . PHE A 1 83 ? -2.634 7.768 1.404 1.00 13.88 81 PHE A O 1
ATOM 655 N N . LYS A 1 84 ? -4.285 6.315 1.807 1.00 10.64 82 LYS A N 1
ATOM 656 C CA . LYS A 1 84 ? -4.631 6.956 3.055 1.00 13.41 82 LYS A CA 1
ATOM 657 C C . LYS A 1 84 ? -4.573 5.891 4.111 1.00 11.99 82 LYS A C 1
ATOM 658 O O . LYS A 1 84 ? -5.277 4.879 4.078 1.00 12.05 82 LYS A O 1
ATOM 664 N N . ALA A 1 85 ? -3.696 6.136 5.094 1.00 12.69 83 ALA A N 1
ATOM 665 C CA . ALA A 1 85 ? -3.488 5.180 6.117 1.00 13.51 83 ALA A CA 1
ATOM 666 C C . ALA A 1 85 ? -4.757 5.044 6.946 1.00 14.25 83 ALA A C 1
ATOM 667 O O . ALA A 1 85 ? -5.438 6.078 7.225 1.00 15.55 83 ALA A O 1
ATOM 669 N N . GLY A 1 86 ? -5.099 3.818 7.294 1.00 14.33 84 GLY A N 1
ATOM 670 C CA . GLY A 1 86 ? -6.306 3.596 8.086 1.00 14.61 84 GLY A CA 1
ATOM 671 C C . GLY A 1 86 ? -6.049 3.952 9.533 1.00 16.18 84 GLY A C 1
ATOM 672 O O . GLY A 1 86 ? -4.939 4.135 9.986 1.00 15.39 84 GLY A O 1
ATOM 673 N N . LYS A 1 87 ? -7.151 3.971 10.264 1.00 17.25 85 LYS A N 1
ATOM 674 C CA . LYS A 1 87 ? -7.112 4.359 11.689 1.00 16.61 85 LYS A CA 1
ATOM 675 C C . LYS A 1 87 ? -6.210 3.435 12.451 1.00 14.67 85 LYS A C 1
ATOM 676 O O . LYS A 1 87 ? -5.457 3.898 13.300 1.00 14.88 85 LYS A O 1
ATOM 678 N N . GLN A 1 88 ? -6.250 2.147 12.200 1.00 15.26 86 GLN A N 1
ATOM 679 C CA . GLN A 1 88 ? -5.473 1.227 12.999 1.00 16.10 86 GLN A CA 1
ATOM 680 C C . GLN A 1 88 ? -3.955 1.457 12.751 1.00 14.68 86 GLN A C 1
ATOM 681 O O . GLN A 1 88 ? -3.170 1.426 13.690 1.00 14.60 86 GLN A O 1
ATOM 691 N N . LEU A 1 89 ? -3.595 1.672 11.490 1.00 14.08 87 LEU A N 1
ATOM 692 C CA . LEU A 1 89 ? -2.214 1.949 11.220 1.00 12.75 87 LEU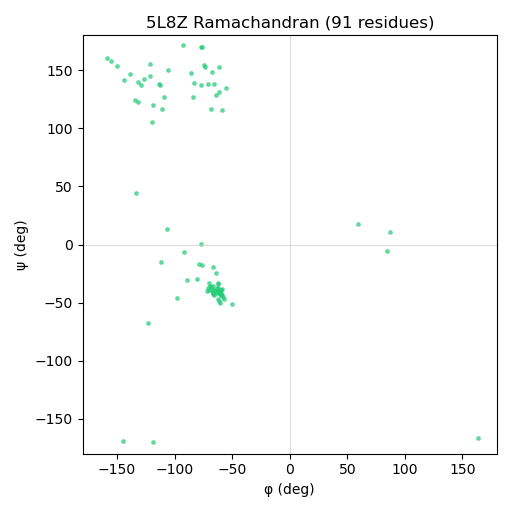 A CA 1
ATOM 693 C C . LEU A 1 89 ? -1.780 3.247 11.890 1.00 12.47 87 LEU A C 1
ATOM 694 O O . LEU A 1 89 ? -0.719 3.307 12.499 1.00 12.03 87 LEU A O 1
ATOM 699 N N . LYS A 1 90 ? -2.630 4.254 11.824 1.00 11.78 88 LYS A N 1
ATOM 700 C CA . LYS A 1 90 ? -2.305 5.496 12.492 1.00 14.25 88 LYS A CA 1
ATOM 701 C C . LYS A 1 90 ? -2.177 5.314 13.973 1.00 13.98 88 LYS A C 1
ATOM 702 O O . LYS A 1 90 ? -1.179 5.738 14.567 1.00 14.74 88 LYS A O 1
ATOM 708 N N . THR A 1 91 ? -3.077 4.510 14.558 1.00 14.28 89 THR A N 1
ATOM 709 C CA . THR A 1 91 ? -2.954 4.238 15.981 1.00 15.33 89 THR A CA 1
ATOM 710 C C . THR A 1 91 ? -1.627 3.552 16.250 1.00 15.59 89 THR A C 1
ATOM 711 O O . THR A 1 91 ? -0.891 3.962 17.176 1.00 16.69 89 THR A O 1
ATOM 715 N N . ASP A 1 92 ? -1.299 2.521 15.480 1.00 15.86 90 ASP A N 1
ATOM 716 C CA . ASP A 1 92 ? -0.090 1.712 15.747 1.00 16.28 90 ASP A CA 1
ATOM 717 C C . ASP A 1 92 ? 1.158 2.585 15.621 1.00 15.79 90 ASP A C 1
ATOM 718 O O . ASP A 1 92 ? 2.101 2.395 16.352 1.00 17.09 90 ASP A O 1
ATOM 723 N N . LEU A 1 93 ? 1.134 3.570 14.733 1.00 16.06 91 LEU A N 1
ATOM 724 C CA . LEU A 1 93 ? 2.305 4.392 14.552 1.00 15.72 91 LEU A CA 1
ATOM 725 C C . LEU A 1 93 ? 2.450 5.426 15.614 1.00 17.20 91 LEU A C 1
ATOM 726 O O . LEU A 1 93 ? 3.505 5.998 15.715 1.00 17.12 91 LEU A O 1
ATOM 731 N N . ASN A 1 94 ? 1.394 5.695 16.351 1.00 15.36 92 ASN A N 1
ATOM 732 C CA . ASN A 1 94 ? 1.434 6.720 17.366 1.00 17.82 92 ASN A CA 1
ATOM 733 C C . ASN A 1 94 ? 1.458 6.205 18.807 1.00 21.89 92 ASN A C 1
ATOM 734 O O . ASN A 1 94 ? 1.326 6.964 19.734 1.00 28.16 92 ASN A O 1
ATOM 739 N N . ASN A 1 95 ? 1.724 4.920 18.930 1.00 25.76 93 ASN A N 1
ATOM 740 C CA . ASN A 1 95 ? 1.770 4.238 20.241 1.00 30.13 93 ASN A CA 1
ATOM 741 C C . ASN A 1 95 ? 3.139 4.299 20.912 1.00 35.01 93 ASN A C 1
ATOM 742 O O . ASN A 1 95 ? 4.169 4.104 20.260 1.00 40.50 93 ASN A O 1
#

Solvent-accessible surface area: 7695 Å² total; per-residue (Å²): 120,182,132,55,91,138,94,52,2,59,89,48,5,112,127,102,100,131,100,28,57,170,98,95,0,66,106,89,1,54,122,64,84,60,100,26,120,132,18,19,134,72,60,127,103,18,62,70,107,36,92,3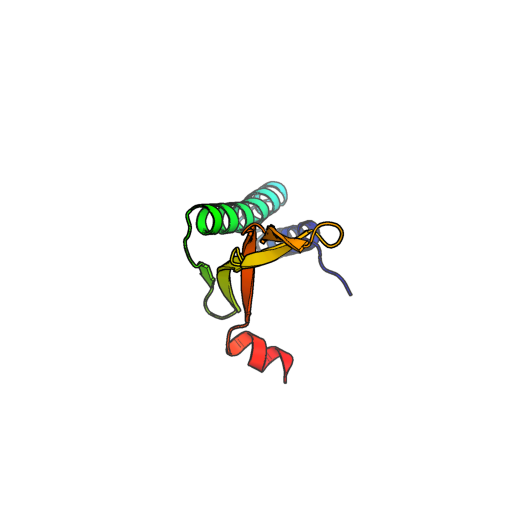,102,42,20,52,40,93,151,66,45,131,101,24,70,56,138,94,78,62,112,95,48,128,78,100,43,65,141,75,56,114,81,130,27,18,75,103,41,97,91,100,126,128,124

B-factor: mean 18.67, std 8.86, range [8.45, 60.59]

CATH classification: 4.10.520.10

Secondary structure (DSSP, 8-state):
----HHHHHHHHHHHTTTT--HHHHHHHHHHHHHHHHHHHHTT--EEETTTEEEEEEEEPPEEEE-TTT--EEEEPPEEEEEEEE-HHHHHHHT-

Sequence (95 aa):
GHMSKKELAAQIAEKFTDVLSKTHAEEITNFVFDHIKKALVAGKEVSIAGFGKFAVTERAARDGRNPSTGETIKIPASKSAKFKAGKQLKTDLNN

Nearest PDB structures (foldseek):
  5ogu-assembly1_A  TM=8.503E-01  e=6.766E-14  Spiroplasma melliferum KC3
  5lvt-assembly2_B  TM=7.965E-01  e=4.320E-10  Lactococcus lactis subsp. lactis Il1403
  4qju-assembly1_B  TM=7.944E-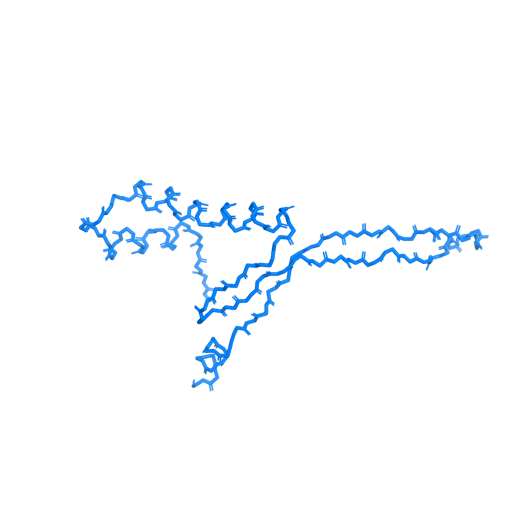01  e=4.581E-09  Staphylococcus aureus subsp. aureus Mu50
  1p78-assembly1_B  TM=8.061E-01  e=5.187E-09  Anabaena sp.
  1owf-assembly1_B  TM=8.094E-01  e=2.035E-08  Escherichia coli

Foldseek 3Di:
DDADLLNVLVVVCVVPVVPDHSVVSSVVSVVVVVVVVVCQVVQHWAADPLFWIKGKDKPPWDWDAPVVPRDIDIRHIDIDMDIDTDPNVVVVVVD

Radius of gyration: 19.82 Å; Cα contacts (8 Å, |Δi|>4): 120; chains: 1; bounding box: 27×60×46 Å